Protein AF-A0A4W3GIE3-F1 (afdb_monomer)

Solvent-accessible surface area (backbone atoms only — not comparable to full-atom values): 2865 Å² total; per-residue (Å²): 109,68,75,61,50,58,70,67,44,49,96,95,51,79,44,77,44,80,41,48,72,66,58,46,52,52,45,64,74,76,43,60,72,65,65,48,46,76,47,37,35,48,80,44,87,103

Structure (mmCIF, N/CA/C/O backbone):
data_AF-A0A4W3GIE3-F1
#
_entry.id   AF-A0A4W3GIE3-F1
#
loop_
_atom_site.group_PDB
_atom_site.id
_atom_site.type_symbol
_atom_site.label_atom_id
_atom_site.label_alt_id
_atom_site.label_comp_id
_atom_site.label_asym_id
_atom_site.label_entity_id
_atom_site.label_seq_id
_atom_site.pdbx_PDB_ins_code
_atom_site.Cartn_x
_atom_site.Cartn_y
_atom_site.Cartn_z
_atom_site.occupancy
_atom_site.B_iso_or_equiv
_atom_site.auth_seq_id
_atom_site.auth_comp_id
_atom_site.auth_asym_id
_atom_site.auth_atom_id
_atom_site.pdbx_PDB_model_num
ATOM 1 N N . LEU A 1 1 ? 2.872 6.050 4.364 1.00 60.19 1 LEU A N 1
ATOM 2 C CA . LEU A 1 1 ? 2.268 5.957 3.013 1.00 60.19 1 LEU A CA 1
ATOM 3 C C . LEU A 1 1 ? 0.738 5.960 3.059 1.00 60.19 1 LEU A C 1
ATOM 5 O O . LEU A 1 1 ? 0.132 6.780 2.381 1.00 60.19 1 LEU A O 1
ATOM 9 N N . SER A 1 2 ? 0.123 5.126 3.907 1.00 61.09 2 SER A N 1
ATOM 10 C CA . SER A 1 2 ? -1.339 5.049 4.077 1.00 61.09 2 SER A CA 1
ATOM 11 C C . SER A 1 2 ? -2.012 6.401 4.343 1.00 61.09 2 SER A C 1
ATOM 13 O O . SER A 1 2 ? -3.041 6.678 3.749 1.00 61.09 2 SER A O 1
ATOM 15 N N . GL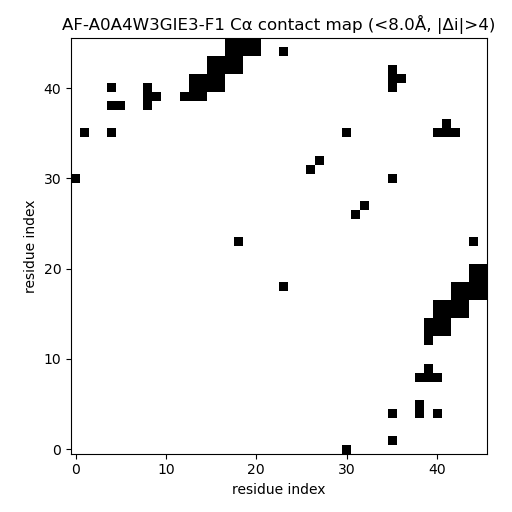Y A 1 3 ? -1.421 7.284 5.156 1.00 68.94 3 GLY A N 1
ATOM 16 C CA . GLY A 1 3 ? -1.982 8.619 5.418 1.00 68.94 3 GLY A CA 1
ATOM 17 C C . GLY A 1 3 ? -1.991 9.566 4.208 1.00 68.94 3 GLY A C 1
ATOM 18 O O . GLY A 1 3 ? -2.905 10.371 4.071 1.00 68.94 3 GLY A O 1
ATOM 19 N N . VAL A 1 4 ? -1.014 9.451 3.303 1.00 73.62 4 VAL A N 1
ATOM 20 C CA . VAL A 1 4 ? -0.948 10.272 2.078 1.00 73.62 4 VAL A CA 1
ATOM 21 C C . VAL A 1 4 ? -1.914 9.718 1.033 1.00 73.62 4 VAL A C 1
ATOM 23 O O . VAL A 1 4 ? -2.704 10.460 0.460 1.00 73.62 4 VAL A O 1
ATOM 26 N N . ILE A 1 5 ? -1.908 8.396 0.851 1.00 74.00 5 ILE A N 1
ATOM 27 C CA . ILE A 1 5 ? -2.764 7.690 -0.107 1.00 74.00 5 ILE A CA 1
ATOM 28 C C . ILE A 1 5 ? -4.252 7.819 0.257 1.00 74.00 5 ILE A C 1
ATOM 30 O O . ILE A 1 5 ? -5.061 8.123 -0.614 1.00 74.00 5 ILE A O 1
ATOM 34 N N . LYS A 1 6 ? -4.610 7.700 1.542 1.00 73.94 6 LYS A N 1
ATOM 35 C CA . LYS A 1 6 ? -5.995 7.879 2.013 1.00 73.94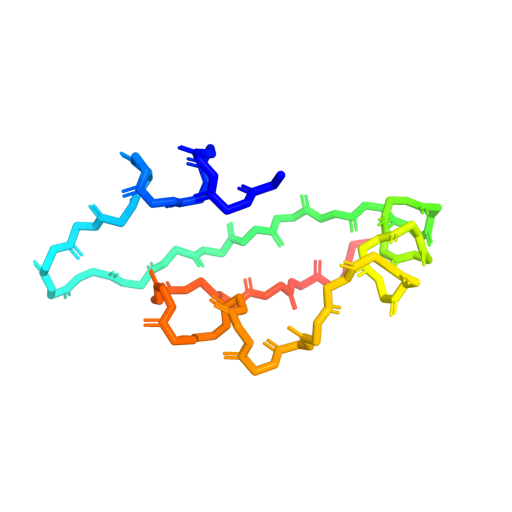 6 LYS A CA 1
ATOM 36 C C . LYS A 1 6 ? -6.534 9.285 1.774 1.00 73.94 6 LYS A C 1
ATOM 38 O O . LYS A 1 6 ? -7.703 9.434 1.453 1.00 73.94 6 LYS A O 1
ATOM 43 N N . ASN A 1 7 ? -5.688 10.310 1.888 1.00 74.25 7 ASN A N 1
ATOM 44 C CA . ASN A 1 7 ? -6.082 11.688 1.572 1.00 74.25 7 ASN A CA 1
ATOM 45 C C . ASN A 1 7 ? -6.290 11.916 0.067 1.00 74.25 7 ASN A C 1
ATOM 47 O O . ASN A 1 7 ? -6.991 12.841 -0.332 1.00 74.25 7 ASN A O 1
ATOM 51 N N . LEU A 1 8 ? -5.669 11.091 -0.777 1.00 69.38 8 LEU A N 1
ATOM 52 C CA . LEU A 1 8 ? -5.802 11.168 -2.230 1.00 69.38 8 LEU A CA 1
ATOM 53 C C . LEU A 1 8 ? -7.011 10.392 -2.760 1.00 69.38 8 LEU A C 1
ATOM 55 O O . LEU A 1 8 ? -7.437 10.672 -3.886 1.00 69.38 8 LEU A O 1
ATOM 59 N N . LYS A 1 9 ? -7.559 9.451 -1.984 1.00 77.25 9 LYS A N 1
ATOM 60 C CA . LYS A 1 9 ? -8.731 8.661 -2.359 1.00 77.25 9 LYS A CA 1
ATOM 61 C C . LYS A 1 9 ? -9.965 9.554 -2.497 1.00 77.25 9 LYS A C 1
ATOM 63 O O . LYS A 1 9 ? -10.289 10.336 -1.607 1.00 77.25 9 LYS A O 1
ATOM 68 N N . LYS A 1 10 ? -10.655 9.417 -3.628 1.00 80.25 10 LYS A N 1
ATOM 69 C CA . LYS A 1 10 ? -11.958 10.030 -3.894 1.00 80.25 10 LYS A CA 1
ATOM 70 C C . LYS A 1 10 ? -12.912 8.927 -4.327 1.00 80.25 10 LYS A C 1
ATOM 72 O O . LYS A 1 10 ? -12.564 8.123 -5.190 1.00 80.25 10 LYS A O 1
ATO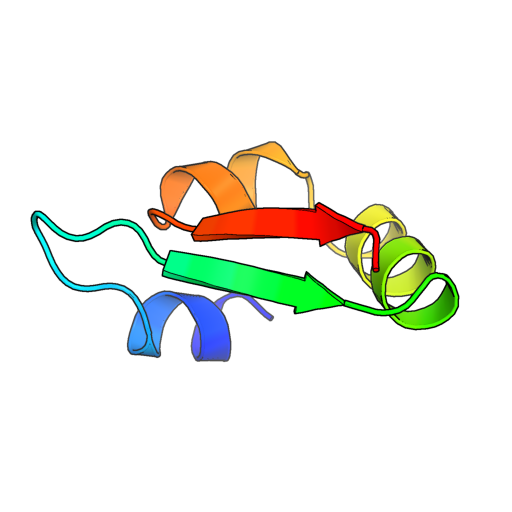M 77 N N . ASP A 1 11 ? -14.076 8.860 -3.694 1.00 78.50 11 ASP A N 1
ATOM 78 C CA . ASP A 1 11 ? -15.072 7.835 -3.997 1.00 78.50 11 ASP A CA 1
ATOM 79 C C . ASP A 1 11 ? -15.525 7.936 -5.460 1.00 78.50 11 ASP A C 1
ATOM 81 O O . ASP A 1 11 ? -15.950 8.995 -5.919 1.00 78.50 11 ASP A O 1
ATOM 85 N N . GLY A 1 12 ? -15.391 6.827 -6.195 1.00 81.44 12 GLY A N 1
ATOM 86 C CA . GLY A 1 12 ? -15.752 6.719 -7.613 1.00 81.44 12 GLY A CA 1
ATOM 87 C C . GLY A 1 12 ? -14.634 7.023 -8.620 1.00 81.44 12 GLY A C 1
ATOM 88 O O . GLY A 1 12 ? -14.851 6.825 -9.814 1.00 81.44 12 GLY A O 1
ATOM 89 N N . GLU A 1 13 ? -13.441 7.443 -8.182 1.00 83.31 13 GLU A N 1
ATOM 90 C CA . GLU A 1 13 ? -12.327 7.780 -9.078 1.00 83.31 13 GLU A CA 1
ATOM 91 C C . GLU A 1 13 ? -11.096 6.898 -8.842 1.00 83.31 13 GLU A C 1
ATOM 93 O O . GLU A 1 13 ? -10.649 6.705 -7.711 1.00 83.31 13 GLU A O 1
ATOM 98 N N . TRP A 1 14 ? -10.499 6.414 -9.934 1.00 83.38 14 TRP A N 1
ATOM 99 C CA . TRP A 1 14 ? -9.214 5.718 -9.903 1.00 83.38 14 TRP A CA 1
ATOM 100 C C . TRP A 1 14 ? -8.080 6.670 -10.259 1.00 83.38 14 TRP A C 1
ATOM 102 O O . TRP A 1 14 ? -8.155 7.403 -11.247 1.00 83.38 14 TRP A O 1
ATOM 112 N N . LYS A 1 15 ? -7.000 6.630 -9.477 1.00 83.44 15 LYS A N 1
ATOM 113 C CA . LYS A 1 15 ? -5.805 7.447 -9.716 1.00 83.44 15 LYS A CA 1
ATOM 114 C C . LYS A 1 15 ? -4.612 6.573 -10.074 1.00 83.44 15 LYS A C 1
ATOM 116 O O . LYS A 1 15 ? -4.394 5.516 -9.486 1.00 83.44 15 LYS A O 1
ATOM 121 N N . VAL A 1 16 ? -3.820 7.034 -11.038 1.00 83.62 16 VAL A N 1
ATOM 122 C CA . VAL A 1 16 ? -2.553 6.390 -11.393 1.00 83.62 16 VAL A CA 1
ATOM 123 C C . VAL A 1 16 ? -1.441 7.050 -10.593 1.00 83.62 16 VAL A C 1
ATOM 125 O O . VAL A 1 16 ? -1.224 8.255 -10.705 1.00 83.62 16 VAL A O 1
ATOM 128 N N . LEU A 1 17 ? -0.731 6.260 -9.794 1.00 83.56 17 LEU A N 1
ATOM 129 C CA . LEU A 1 17 ? 0.476 6.697 -9.110 1.00 83.56 17 LEU A CA 1
ATOM 130 C C . LEU A 1 17 ? 1.682 6.325 -9.976 1.00 83.56 17 LEU A C 1
ATOM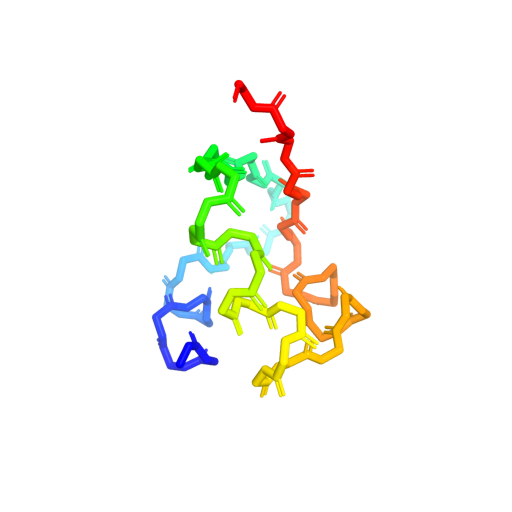 132 O O . LEU A 1 17 ? 1.970 5.144 -10.178 1.00 83.56 17 LEU A O 1
ATOM 136 N N . LEU A 1 18 ? 2.366 7.341 -10.499 1.00 85.56 18 LEU A N 1
ATOM 137 C CA . LEU A 1 18 ? 3.635 7.165 -11.198 1.00 85.56 18 LEU A CA 1
ATOM 138 C C . LEU A 1 18 ? 4.751 7.140 -10.161 1.00 85.56 18 LEU A C 1
ATOM 140 O O . LEU A 1 18 ? 4.851 8.033 -9.319 1.00 85.56 18 LEU A O 1
ATOM 144 N N . VAL A 1 19 ? 5.556 6.089 -10.212 1.00 84.50 19 VAL A N 1
ATOM 145 C CA . VAL A 1 19 ? 6.647 5.837 -9.271 1.00 84.50 19 VAL A CA 1
ATOM 146 C C . VAL A 1 19 ? 7.851 5.331 -10.042 1.00 84.50 19 VAL A C 1
ATOM 148 O O . VAL A 1 19 ? 7.711 4.528 -10.964 1.00 84.50 19 VAL A O 1
ATOM 151 N N . ASP A 1 20 ? 9.032 5.789 -9.642 1.00 90.06 20 ASP A N 1
ATOM 152 C CA . ASP A 1 20 ? 10.294 5.276 -10.155 1.00 90.06 20 ASP A CA 1
ATOM 153 C C . ASP A 1 20 ? 10.645 3.912 -9.530 1.00 90.06 20 ASP A C 1
ATOM 155 O O . ASP A 1 20 ? 10.049 3.460 -8.545 1.00 90.06 20 ASP A O 1
ATOM 159 N N . HIS A 1 21 ? 11.655 3.253 -10.094 1.00 87.44 21 HIS A N 1
ATOM 160 C CA . HIS A 1 21 ? 12.079 1.916 -9.686 1.00 87.44 21 HIS A CA 1
ATOM 161 C C . HIS A 1 21 ? 12.584 1.826 -8.228 1.00 87.44 21 HIS A C 1
ATOM 163 O O . HIS A 1 21 ? 12.370 0.808 -7.563 1.00 87.44 21 HIS A O 1
ATOM 169 N N . LEU A 1 22 ? 13.233 2.869 -7.697 1.00 88.69 22 LEU A N 1
ATOM 170 C CA . LEU A 1 22 ? 13.676 2.905 -6.299 1.00 88.69 22 LEU A CA 1
ATOM 171 C C . LEU A 1 22 ? 12.479 3.107 -5.363 1.00 88.69 22 LEU A C 1
ATOM 173 O O . LEU A 1 22 ? 12.335 2.366 -4.387 1.00 88.69 22 LEU A O 1
ATOM 177 N N . SER A 1 23 ? 11.590 4.044 -5.692 1.00 85.25 23 SER A N 1
ATOM 178 C CA . SER A 1 23 ? 10.358 4.282 -4.935 1.00 85.25 23 SER A CA 1
ATOM 179 C C . SER A 1 23 ? 9.465 3.046 -4.895 1.00 85.25 23 SER A C 1
ATOM 181 O O . SER A 1 23 ? 8.930 2.723 -3.836 1.00 85.25 23 SER A O 1
ATOM 183 N N . MET A 1 24 ? 9.358 2.301 -5.999 1.00 84.19 24 MET A N 1
ATOM 184 C CA . MET A 1 24 ? 8.665 1.008 -6.047 1.00 84.19 24 MET A CA 1
ATOM 185 C C . MET A 1 24 ? 9.286 -0.033 -5.117 1.00 84.19 24 MET A C 1
ATOM 187 O O . MET A 1 24 ? 8.553 -0.719 -4.404 1.00 84.19 24 MET A O 1
ATOM 191 N N . LYS A 1 25 ? 10.622 -0.143 -5.076 1.00 87.25 25 LYS A N 1
ATOM 192 C CA . LYS A 1 25 ? 11.301 -1.049 -4.134 1.00 87.25 25 LYS A CA 1
ATOM 193 C C . LYS A 1 25 ? 10.969 -0.692 -2.689 1.00 87.25 25 LYS A C 1
ATOM 195 O O . LYS A 1 25 ? 10.593 -1.578 -1.922 1.00 87.25 25 LYS A O 1
ATOM 200 N N . ILE A 1 26 ? 11.023 0.592 -2.340 1.00 88.31 26 ILE A N 1
ATOM 201 C CA . ILE A 1 26 ? 10.649 1.072 -1.003 1.00 88.31 26 ILE A CA 1
ATOM 202 C C . ILE A 1 26 ? 9.180 0.732 -0.714 1.00 88.31 26 ILE A C 1
ATOM 204 O O . ILE A 1 26 ? 8.892 0.102 0.305 1.00 88.31 26 ILE A O 1
ATOM 208 N N . LEU A 1 27 ? 8.267 1.054 -1.638 1.00 83.19 27 LEU A N 1
ATOM 209 C CA . LEU A 1 27 ? 6.838 0.747 -1.525 1.00 83.19 27 LEU A CA 1
ATOM 210 C C . LEU A 1 27 ? 6.592 -0.741 -1.262 1.00 83.19 27 LEU A C 1
ATOM 212 O O . LEU A 1 27 ? 5.855 -1.075 -0.339 1.00 83.19 27 LEU A O 1
ATOM 216 N N . SER A 1 28 ? 7.243 -1.615 -2.033 1.00 80.81 28 SER A N 1
ATOM 217 C CA . SER A 1 28 ? 7.097 -3.070 -1.925 1.00 80.81 28 SER A CA 1
ATOM 218 C C . SER A 1 28 ? 7.624 -3.634 -0.603 1.00 80.81 28 SER A C 1
ATOM 220 O O . SER A 1 28 ? 7.109 -4.637 -0.116 1.00 80.81 28 SER A O 1
ATOM 222 N N . SER A 1 29 ? 8.622 -2.977 -0.001 1.00 83.50 29 SER A N 1
ATOM 223 C CA . SER A 1 29 ? 9.185 -3.379 1.292 1.00 83.50 29 SER A CA 1
ATOM 224 C C . SER A 1 29 ? 8.344 -2.919 2.485 1.00 83.50 29 SER A C 1
ATOM 226 O O . SER A 1 29 ? 8.338 -3.572 3.525 1.00 83.50 29 SE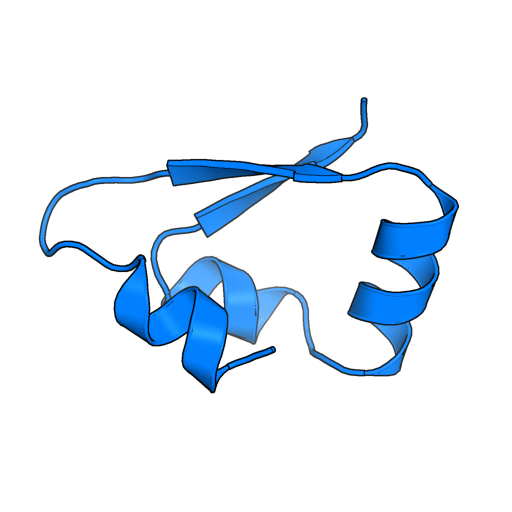R A O 1
ATOM 228 N N . CYS A 1 30 ? 7.624 -1.802 2.341 1.00 81.75 30 CYS A N 1
ATOM 229 C CA . CYS A 1 30 ? 6.906 -1.160 3.442 1.00 81.75 30 CYS A CA 1
ATOM 230 C C . CYS A 1 30 ? 5.386 -1.387 3.418 1.00 81.75 30 CYS A C 1
ATOM 232 O O . CYS A 1 30 ? 4.736 -1.178 4.442 1.00 81.75 30 CYS A O 1
ATOM 234 N N . CYS A 1 31 ? 4.792 -1.747 2.276 1.00 69.12 31 CYS A N 1
ATOM 235 C CA . CYS A 1 31 ? 3.342 -1.882 2.104 1.00 69.12 31 CYS A CA 1
ATOM 236 C C . CYS A 1 31 ? 3.012 -3.011 1.115 1.00 69.12 31 CYS A C 1
ATOM 238 O O . CYS A 1 31 ? 3.684 -3.168 0.095 1.00 69.12 31 CYS A O 1
ATOM 240 N N . LYS A 1 32 ? 1.944 -3.782 1.366 1.00 77.12 32 LYS A N 1
ATOM 241 C CA . LYS A 1 32 ? 1.477 -4.759 0.374 1.00 77.12 32 LYS A CA 1
ATOM 242 C C . LYS A 1 32 ? 0.829 -4.014 -0.791 1.00 77.12 32 LYS A C 1
ATOM 244 O O . LYS A 1 32 ? 0.091 -3.053 -0.593 1.00 77.12 32 LYS A O 1
ATOM 249 N N . MET A 1 33 ? 1.046 -4.503 -2.010 1.00 77.25 33 MET A N 1
ATOM 250 C CA . MET A 1 33 ? 0.451 -3.926 -3.225 1.00 77.25 33 MET A CA 1
ATOM 251 C C . MET A 1 33 ? -1.085 -3.839 -3.128 1.00 77.25 33 MET A C 1
ATOM 253 O O . MET A 1 33 ? -1.695 -2.881 -3.596 1.00 77.25 33 MET A O 1
ATOM 257 N N . SER A 1 34 ? -1.700 -4.809 -2.445 1.00 77.56 34 SER A N 1
ATOM 258 C CA . SER A 1 34 ? -3.139 -4.865 -2.173 1.00 77.56 34 SER A CA 1
ATOM 259 C C . SER A 1 34 ? -3.651 -3.674 -1.361 1.00 77.56 34 SER A C 1
ATOM 261 O O . SER A 1 34 ? -4.753 -3.203 -1.628 1.00 77.56 34 SER A O 1
ATOM 263 N N . ASP A 1 35 ? -2.857 -3.154 -0.419 1.00 79.25 35 ASP A N 1
ATOM 264 C CA . ASP A 1 35 ? -3.245 -1.999 0.401 1.00 79.25 35 ASP A CA 1
ATOM 265 C C . ASP A 1 35 ? -3.330 -0.724 -0.447 1.00 79.25 35 ASP A C 1
ATOM 267 O O . ASP A 1 35 ? -4.174 0.132 -0.209 1.00 79.25 35 ASP A O 1
ATOM 271 N N . ILE A 1 36 ? -2.481 -0.604 -1.471 1.00 78.88 36 ILE A N 1
ATOM 272 C CA . ILE A 1 36 ? -2.473 0.544 -2.389 1.00 78.88 36 ILE A CA 1
ATOM 273 C C . ILE A 1 36 ? -3.670 0.465 -3.346 1.00 78.88 36 ILE A C 1
ATOM 275 O O . ILE A 1 36 ? -4.352 1.462 -3.576 1.00 78.88 36 ILE A O 1
ATOM 279 N N . MET A 1 37 ? -3.965 -0.733 -3.856 1.00 76.81 37 MET A N 1
ATOM 280 C CA . MET A 1 37 ? -5.101 -0.958 -4.754 1.00 76.81 37 MET A CA 1
ATOM 281 C C . MET A 1 37 ? -6.457 -0.783 -4.056 1.00 76.81 37 MET A C 1
ATOM 283 O O . MET A 1 37 ? -7.388 -0.261 -4.666 1.00 76.81 37 MET A O 1
ATOM 287 N N . ALA A 1 38 ? -6.570 -1.155 -2.776 1.00 79.56 38 ALA A N 1
ATOM 288 C CA . ALA A 1 38 ? -7.784 -0.961 -1.972 1.00 79.56 38 ALA A CA 1
ATOM 289 C C . ALA A 1 38 ? -8.152 0.525 -1.768 1.00 79.56 38 ALA A C 1
ATOM 291 O O . ALA A 1 38 ? -9.301 0.876 -1.473 1.00 79.56 38 ALA A O 1
ATOM 292 N N . GLU A 1 39 ? -7.182 1.416 -1.956 1.00 79.94 39 GLU A N 1
ATOM 293 C CA . GLU A 1 39 ? -7.365 2.860 -1.852 1.00 79.94 39 GLU A CA 1
ATOM 294 C C . GLU A 1 39 ? -7.748 3.511 -3.197 1.00 79.94 39 GLU A C 1
ATOM 296 O O . GLU A 1 39 ? -7.859 4.731 -3.278 1.00 79.94 39 GLU A O 1
ATOM 301 N N . GLY A 1 40 ? -7.993 2.720 -4.251 1.00 76.75 40 GLY A N 1
ATOM 302 C CA . GLY A 1 40 ? -8.368 3.235 -5.575 1.00 76.75 40 GLY A CA 1
ATOM 303 C C . GLY A 1 40 ? -7.174 3.742 -6.390 1.00 76.75 40 GLY A C 1
ATOM 304 O O . GLY A 1 40 ? -7.328 4.586 -7.276 1.00 76.75 40 GLY A O 1
ATOM 305 N N . ILE A 1 41 ? -5.965 3.259 -6.079 1.00 80.06 41 ILE A N 1
ATOM 306 C CA . ILE A 1 41 ? -4.728 3.677 -6.739 1.00 80.06 41 ILE A CA 1
ATOM 307 C C . ILE A 1 41 ? -4.096 2.501 -7.484 1.00 80.06 41 ILE A C 1
ATOM 309 O O . ILE A 1 41 ? -3.842 1.447 -6.905 1.00 80.06 41 ILE A O 1
ATOM 313 N N . THR A 1 42 ? -3.778 2.702 -8.764 1.00 82.12 42 THR A N 1
ATOM 314 C CA . THR A 1 42 ? -2.955 1.768 -9.545 1.00 82.12 42 THR A CA 1
ATOM 315 C C . THR A 1 42 ? -1.550 2.337 -9.706 1.00 82.12 42 THR A C 1
ATOM 317 O O . THR A 1 42 ? -1.376 3.470 -10.155 1.00 82.12 42 THR A O 1
ATOM 320 N N . SER A 1 43 ? -0.528 1.575 -9.331 1.00 74.88 43 SER A N 1
ATOM 321 C CA . SER A 1 43 ? 0.865 1.983 -9.503 1.00 74.88 43 SER A CA 1
ATOM 322 C C . SER A 1 43 ? 1.378 1.519 -10.865 1.00 74.88 43 SER A C 1
ATOM 324 O O . SER A 1 43 ? 1.341 0.332 -11.193 1.00 74.88 43 SER A O 1
ATOM 326 N N . LYS A 1 44 ? 1.827 2.472 -11.688 1.00 75.50 44 LYS A N 1
ATOM 327 C CA . LYS A 1 44 ? 2.424 2.194 -12.998 1.00 75.50 44 LYS A CA 1
ATOM 328 C C 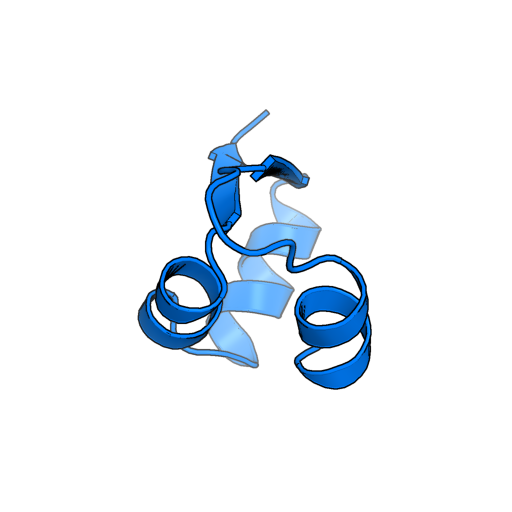. LYS A 1 44 ? 3.920 2.472 -12.929 1.00 75.50 44 LYS A C 1
ATOM 330 O O . LYS A 1 44 ? 4.332 3.539 -1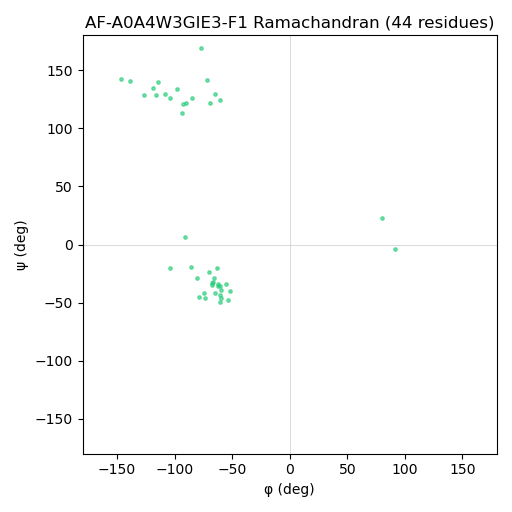2.481 1.00 75.50 44 LYS A O 1
ATOM 335 N N . TRP A 1 45 ? 4.700 1.500 -13.387 1.00 69.38 45 TRP A N 1
ATOM 336 C CA . TRP A 1 45 ? 6.138 1.631 -13.581 1.00 69.38 45 TRP A CA 1
ATOM 337 C C . TRP A 1 45 ? 6.381 2.586 -14.752 1.00 69.38 45 TRP A C 1
ATOM 339 O O . TRP A 1 45 ? 5.854 2.355 -15.847 1.00 69.38 45 TRP A O 1
ATOM 349 N N . VAL A 1 46 ? 7.118 3.664 -14.488 1.00 61.91 46 VAL A N 1
ATOM 350 C CA . VAL A 1 46 ? 7.655 4.578 -15.506 1.00 61.91 46 VAL A CA 1
ATOM 351 C C . VAL A 1 46 ? 9.140 4.323 -15.662 1.00 61.91 46 VAL A C 1
ATOM 353 O O . VAL A 1 46 ? 9.802 4.102 -14.622 1.00 61.91 46 VAL A O 1
#

Organism: Callorhinchus milii (NCBI:txid7868)

pLDDT: mean 78.62, std 6.99, range [60.19, 90.06]

Sequence (46 aa):
LSGVIKNLKKDGEWKVLLVDHLSMKILSSCCKMSDIMAEGITSKWV

Radius of gyration: 10.17 Å; Cα contacts (8 Å, |Δi|>4): 46; chains: 1; bounding box: 29×17×21 Å

Secondary structure (DSSP, 8-state):
-HHHHHHH--TT--EEEEE-HHHHHHHHHHS-HHHHHTT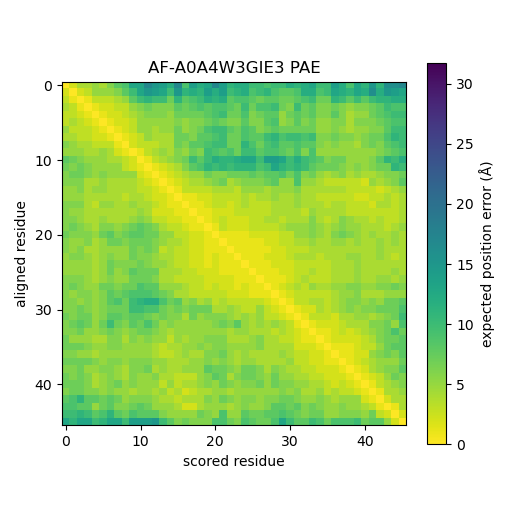TEEEEE-

Nearest PDB structures (foldseek):
  4jeh-assembly1_A  TM=8.689E-01  e=2.965E-04  Rattus norvegicus
  6lpc-assembly1_B  TM=8.563E-01  e=3.657E-04  Rattus norvegicus
  4jeu-assembly1_A  TM=8.779E-01  e=5.562E-04  Rattus norvegicus
  7udc-assembly1_A  TM=8.208E-01  e=5.965E-04  Rattus norvegicus
  7xsj-assembly1_A  TM=8.870E-01  e=1.380E-03  Rattus norvegicus

Foldseek 3Di:
DLVVLLVVADPPAAEEDEDEPVRVVVCVVPDPPVSSVVSRYDYDYD

Mean predicted aligned error: 5.25 Å

InterPro 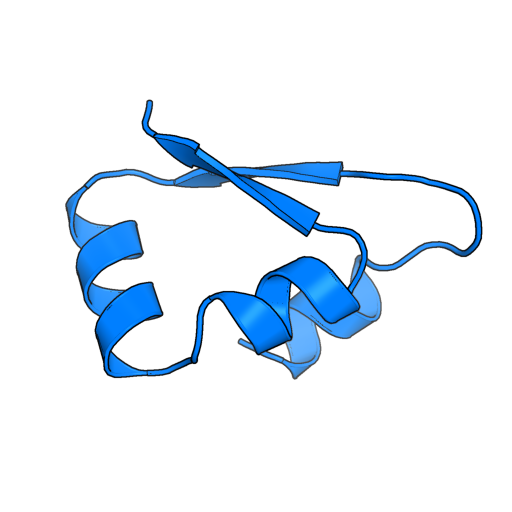domains:
  IPR036045 Sec1-like superfamily [SSF56815] (4-43)
  IPR043154 Sec1-like, domain 1 [G3DSA:3.40.50.2060] (1-44)